Protein AF-G5IKJ5-F1 (afdb_monomer_lite)

pLDDT: mean 89.64, std 9.3, range [52.62, 97.81]

Organism: NCBI:txid742737

InterPro domains:
  IPR000056 Ribulose-phosphate 3-epimerase-like [PF00834] (2-50)
  IPR000056 Ribulose-phosphate 3-epimerase-like [PS01085] (29-43)
  IPR011060 Ribulose-phosphate binding barrel [SSF51366] (1-51)
  IPR013785 Aldolase-type TIM barrel [G3DSA:3.20.20.70] (1-57)

Secondary structure (DSSP, 8-state):
-----BGGGS-GGGHHHHHHHHHHH-S--B----BSSSSS-B---HHHIIIIIHHHH-

Foldseek 3Di:
DADAEELQPDDPVPSQVSLQVCVVPHVHHDYDQDDCPVPVDHTDHPCCCVPPVVVRND

Structure (mmCIF, N/CA/C/O backbone):
data_AF-G5IKJ5-F1
#
_entry.id   AF-G5IKJ5-F1
#
loop_
_atom_site.group_PDB
_atom_site.id
_atom_site.type_symbol
_atom_s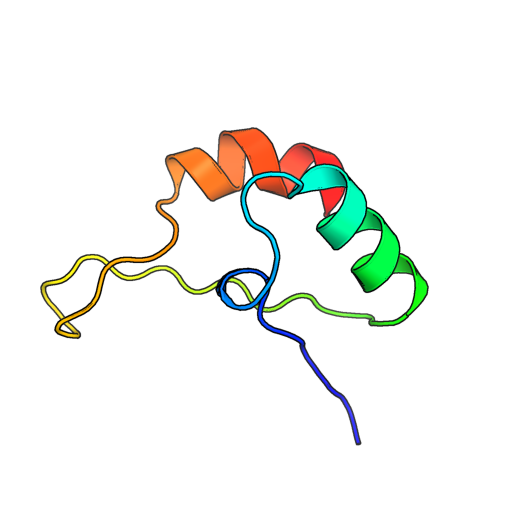ite.label_atom_id
_atom_site.label_alt_id
_atom_site.label_comp_id
_atom_site.label_asym_id
_atom_site.label_entity_id
_atom_site.label_seq_id
_atom_site.pdbx_PDB_ins_code
_atom_site.Cartn_x
_atom_site.Cartn_y
_atom_site.Cartn_z
_atom_site.occupancy
_atom_site.B_iso_or_equiv
_atom_site.auth_seq_id
_atom_site.auth_comp_id
_atom_site.auth_asym_id
_atom_site.auth_atom_id
_atom_site.pdbx_PDB_model_num
ATOM 1 N N . MET A 1 1 ? -20.701 -11.338 5.805 1.00 52.62 1 MET A N 1
ATOM 2 C CA . MET A 1 1 ? -19.866 -10.838 4.691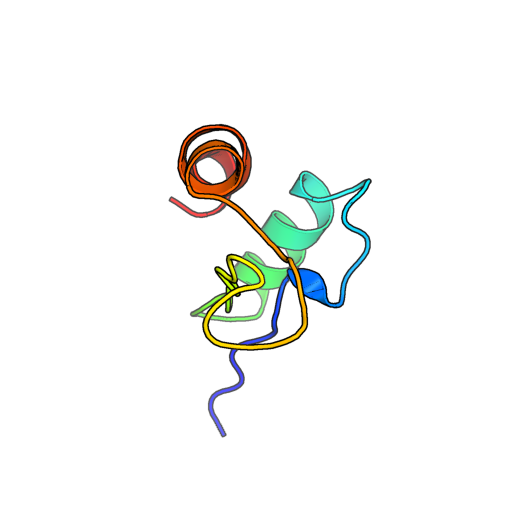 1.00 52.62 1 MET A CA 1
ATOM 3 C C . MET A 1 1 ? -18.478 -10.554 5.252 1.00 52.62 1 MET A C 1
ATOM 5 O O . MET A 1 1 ? -18.408 -9.848 6.248 1.00 52.62 1 MET A O 1
ATOM 9 N N . LYS A 1 2 ? -17.406 -11.169 4.730 1.00 80.25 2 LYS A N 1
ATOM 10 C CA . LYS A 1 2 ? -16.029 -10.888 5.181 1.00 80.25 2 LYS A CA 1
ATOM 11 C C . LYS A 1 2 ? -15.477 -9.760 4.307 1.00 80.25 2 LYS A C 1
ATOM 13 O O . LYS A 1 2 ? -15.431 -9.925 3.094 1.00 80.25 2 LYS A O 1
ATOM 18 N N . ILE A 1 3 ? -15.146 -8.619 4.906 1.00 89.88 3 ILE A N 1
ATOM 19 C CA . ILE A 1 3 ? -14.555 -7.464 4.217 1.00 89.88 3 ILE A CA 1
ATOM 20 C C . ILE A 1 3 ? -13.045 -7.494 4.472 1.00 89.88 3 ILE A C 1
ATOM 22 O O . ILE A 1 3 ? -12.631 -7.668 5.617 1.00 89.88 3 ILE A O 1
ATOM 26 N N . CYS A 1 4 ? -12.251 -7.318 3.414 1.00 91.94 4 CYS A N 1
ATOM 27 C CA . CYS A 1 4 ? -10.796 -7.165 3.473 1.00 91.94 4 CYS A CA 1
ATOM 28 C C . CYS A 1 4 ? -10.441 -5.783 2.898 1.00 91.94 4 CYS A C 1
ATOM 30 O O . CYS A 1 4 ? -10.282 -5.656 1.683 1.00 91.94 4 CYS A O 1
ATOM 32 N N . PRO A 1 5 ? -10.412 -4.727 3.723 1.00 93.62 5 PRO A N 1
ATOM 33 C CA . PRO A 1 5 ? -10.170 -3.366 3.248 1.00 93.62 5 PRO A CA 1
ATOM 34 C C . PRO A 1 5 ? -8.762 -3.219 2.652 1.00 93.62 5 PRO A C 1
ATOM 36 O O . PRO A 1 5 ? -7.792 -3.688 3.250 1.00 93.62 5 PRO A O 1
ATOM 39 N N . SER A 1 6 ? -8.650 -2.558 1.491 1.00 94.44 6 SER A N 1
ATOM 40 C CA . SER A 1 6 ? -7.345 -2.205 0.911 1.00 94.44 6 SER A CA 1
ATOM 41 C C . SER A 1 6 ? -6.741 -1.021 1.651 1.00 94.44 6 SER A C 1
ATOM 43 O O . SER A 1 6 ? -7.354 0.042 1.755 1.00 94.44 6 SER A O 1
ATOM 45 N N . ILE A 1 7 ? -5.514 -1.196 2.141 1.00 93.69 7 ILE A N 1
ATOM 46 C CA . ILE A 1 7 ? -4.773 -0.118 2.799 1.00 93.69 7 ILE A CA 1
ATOM 47 C C . ILE A 1 7 ? -4.229 0.916 1.803 1.00 93.69 7 ILE A C 1
ATOM 49 O O . ILE A 1 7 ? -3.920 2.037 2.199 1.00 93.69 7 ILE A O 1
ATOM 53 N N . ALA A 1 8 ? -4.165 0.580 0.508 1.00 93.88 8 ALA A N 1
ATOM 54 C CA . ALA A 1 8 ? -3.780 1.521 -0.546 1.00 93.88 8 ALA A CA 1
ATOM 55 C C . ALA A 1 8 ? -4.814 2.646 -0.723 1.00 93.88 8 ALA A C 1
ATOM 57 O O . ALA A 1 8 ? -4.468 3.736 -1.166 1.00 93.88 8 ALA A O 1
ATOM 58 N N . SER A 1 9 ? -6.075 2.393 -0.358 1.00 94.25 9 SER A N 1
ATOM 59 C CA . SER A 1 9 ? -7.173 3.363 -0.461 1.00 94.25 9 SER A CA 1
ATOM 60 C C . SER A 1 9 ? -7.279 4.319 0.736 1.00 94.25 9 SER A C 1
ATOM 62 O O . SER A 1 9 ? -8.140 5.196 0.734 1.00 94.25 9 SER A O 1
ATOM 64 N N . GLY A 1 10 ? -6.463 4.129 1.777 1.00 92.06 10 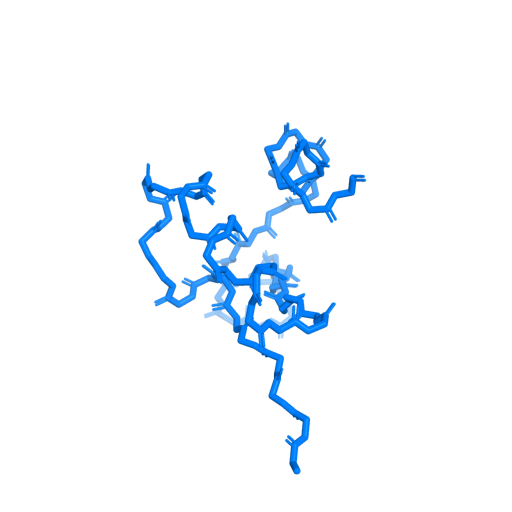GLY A N 1
ATOM 65 C CA . GLY A 1 10 ? -6.460 4.957 2.984 1.00 92.06 10 GLY A CA 1
ATOM 66 C C . GLY A 1 10 ? -5.444 6.102 2.944 1.00 92.06 10 GLY A C 1
ATOM 67 O O . GLY A 1 10 ? -4.811 6.384 1.930 1.00 92.06 10 GLY A O 1
ATOM 68 N N . ASP A 1 11 ? -5.251 6.746 4.095 1.00 93.69 11 ASP A N 1
ATOM 69 C CA . ASP A 1 11 ? -4.189 7.739 4.292 1.00 93.69 11 ASP A CA 1
ATOM 70 C C . ASP A 1 11 ? -2.824 7.050 4.430 1.00 93.69 11 ASP A C 1
ATOM 72 O O . ASP A 1 11 ? -2.409 6.637 5.517 1.00 93.69 11 ASP A O 1
ATOM 76 N N . VAL A 1 12 ? -2.120 6.931 3.307 1.00 87.75 12 VAL A N 1
ATOM 77 C CA . VAL A 1 12 ? -0.794 6.306 3.238 1.00 87.75 12 VAL A CA 1
ATOM 78 C C . VAL A 1 12 ? 0.281 7.069 4.020 1.00 87.75 12 VAL A C 1
ATOM 80 O O . VAL A 1 12 ? 1.271 6.462 4.429 1.00 87.75 12 VAL A O 1
ATOM 83 N N . MET A 1 13 ? 0.091 8.367 4.286 1.00 91.12 13 MET A N 1
ATOM 84 C CA . MET A 1 13 ? 1.016 9.146 5.120 1.00 91.12 13 MET A CA 1
ATOM 85 C C . MET A 1 13 ? 0.884 8.786 6.602 1.00 91.12 13 MET A C 1
ATOM 87 O O . MET A 1 13 ? 1.814 9.015 7.374 1.00 91.12 13 MET A O 1
ATOM 91 N N . ASN A 1 14 ? -0.229 8.159 6.986 1.00 92.88 14 ASN A N 1
ATOM 92 C CA . ASN A 1 14 ? -0.503 7.697 8.341 1.00 92.88 14 ASN A CA 1
ATOM 93 C C . ASN A 1 14 ? -0.729 6.173 8.405 1.00 92.88 14 ASN A C 1
ATOM 95 O O . ASN A 1 14 ? -1.618 5.663 9.092 1.00 92.88 14 ASN A O 1
ATOM 99 N N . LEU A 1 15 ? 0.115 5.435 7.676 1.00 89.88 15 LEU A N 1
ATOM 100 C CA . LEU A 1 15 ? 0.069 3.976 7.523 1.00 89.88 15 LEU A CA 1
ATOM 101 C C . LEU A 1 15 ? -0.018 3.210 8.851 1.00 89.88 15 LEU A C 1
ATOM 103 O O . LEU A 1 15 ? -0.731 2.212 8.931 1.00 89.88 15 LEU A O 1
ATOM 107 N N . GLN A 1 16 ? 0.680 3.670 9.892 1.00 90.44 16 GLN A N 1
ATOM 108 C CA . GLN A 1 16 ? 0.651 3.040 11.214 1.00 90.44 16 GLN A CA 1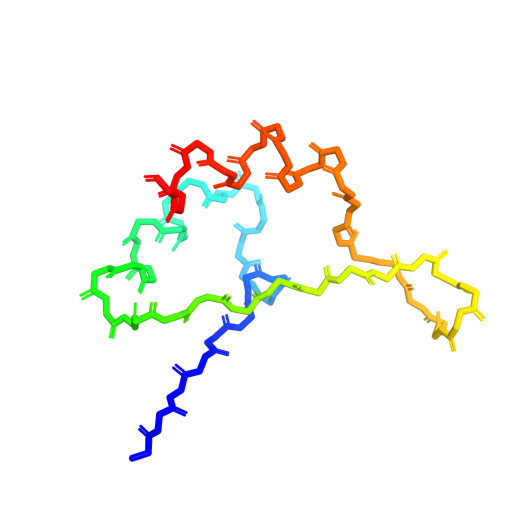
ATOM 109 C C . GLN A 1 16 ? -0.745 3.104 11.842 1.00 90.44 16 GLN A C 1
ATOM 111 O O . GLN A 1 16 ? -1.281 2.071 12.239 1.00 90.44 16 GLN A O 1
ATOM 116 N N . ALA A 1 17 ? -1.343 4.298 11.917 1.00 92.56 17 ALA A N 1
ATOM 117 C CA . ALA A 1 17 ? -2.668 4.471 12.507 1.00 92.56 17 ALA A CA 1
ATOM 118 C C . ALA A 1 17 ? -3.739 3.710 11.711 1.00 92.56 17 ALA A C 1
ATOM 120 O O . ALA A 1 17 ? -4.611 3.077 12.304 1.00 92.56 17 ALA A O 1
ATOM 121 N N . GLN A 1 18 ? -3.626 3.710 10.378 1.00 92.56 18 GLN A N 1
ATOM 122 C CA . GLN A 1 18 ? -4.497 2.928 9.499 1.00 92.56 18 GLN A CA 1
ATOM 123 C C . GLN A 1 18 ? -4.384 1.424 9.784 1.00 92.56 18 GLN A C 1
ATOM 125 O O . GLN A 1 18 ? -5.403 0.768 9.978 1.00 92.56 18 GLN A O 1
ATOM 130 N N . CYS A 1 19 ? -3.165 0.871 9.863 1.00 90.69 19 CYS A N 1
ATOM 131 C CA . CYS A 1 19 ? -2.963 -0.550 10.169 1.00 90.69 19 CYS A CA 1
ATOM 132 C C . CYS A 1 19 ? -3.618 -0.936 11.499 1.00 90.69 19 CYS A C 1
ATOM 134 O O . CYS A 1 19 ? -4.394 -1.887 11.530 1.00 90.69 19 CYS A O 1
ATOM 136 N N 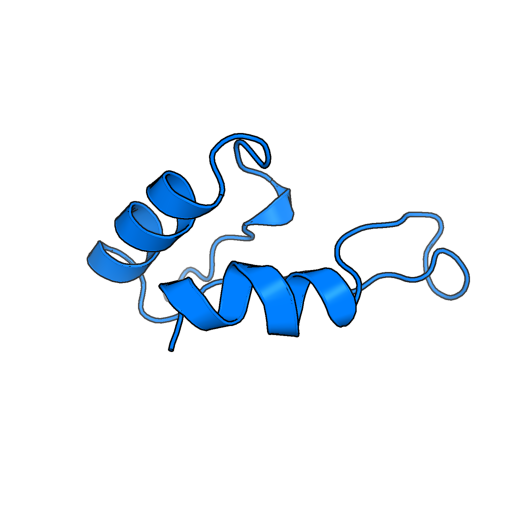. LEU A 1 20 ? -3.352 -0.166 12.560 1.00 91.56 20 LEU A N 1
ATOM 137 C CA . LEU A 1 20 ? -3.887 -0.430 13.898 1.00 91.56 20 LEU A CA 1
ATOM 138 C C . LEU A 1 20 ? -5.421 -0.423 13.897 1.00 91.56 20 LEU A C 1
ATOM 140 O O . LEU A 1 20 ? -6.048 -1.374 14.355 1.00 91.56 20 LEU A O 1
ATOM 144 N N . TRP A 1 21 ? -6.029 0.604 13.297 1.00 92.31 21 TRP A N 1
ATOM 145 C CA . TRP A 1 21 ? -7.485 0.714 13.202 1.00 92.31 21 TRP A CA 1
ATOM 146 C C . TRP A 1 21 ? -8.116 -0.444 12.416 1.00 92.31 21 TRP A C 1
ATOM 148 O O . TRP A 1 21 ? -9.186 -0.941 12.778 1.00 92.31 21 TRP A O 1
ATOM 158 N N . LEU A 1 22 ? -7.464 -0.886 11.334 1.00 92.12 22 LEU A N 1
ATOM 159 C CA . LEU A 1 22 ? -7.951 -1.994 10.515 1.00 92.12 22 LEU A CA 1
ATOM 160 C C . LEU A 1 22 ? -7.815 -3.337 11.238 1.00 92.12 22 LEU A C 1
ATOM 162 O O . LEU A 1 22 ? -8.742 -4.138 11.168 1.00 92.12 22 LEU A O 1
ATOM 166 N N . GLN A 1 23 ? -6.720 -3.579 11.961 1.00 89.50 23 GLN A N 1
ATOM 167 C CA . GLN A 1 23 ? -6.517 -4.821 12.719 1.00 89.50 23 GLN A CA 1
ATOM 168 C C . GLN A 1 23 ? -7.516 -4.994 13.864 1.00 89.50 23 GLN A C 1
ATOM 170 O O . GLN A 1 23 ? -7.927 -6.115 14.151 1.00 89.50 23 GLN A O 1
ATOM 175 N N . GLU A 1 24 ? -7.944 -3.900 14.498 1.00 91.69 24 GLU A N 1
ATOM 176 C CA . GLU A 1 24 ? -8.970 -3.952 15.547 1.00 91.69 24 GLU A CA 1
ATOM 177 C C . GLU A 1 24 ? -10.345 -4.386 15.014 1.00 91.69 24 GLU A C 1
ATOM 179 O O . GLU A 1 24 ? -11.165 -4.923 15.760 1.00 91.69 24 GLU A O 1
ATOM 184 N N . LYS A 1 25 ? -10.628 -4.136 13.730 1.00 92.69 25 LYS A N 1
ATOM 185 C CA . LYS A 1 25 ? -11.974 -4.273 13.142 1.00 92.69 25 LYS A CA 1
ATOM 186 C C . LYS A 1 25 ? -12.089 -5.379 12.098 1.00 92.69 25 LYS A C 1
ATOM 188 O O . LYS A 1 25 ? -13.196 -5.856 11.844 1.00 92.69 25 LYS A O 1
ATOM 193 N N . TYR A 1 26 ? -10.980 -5.782 11.486 1.00 91.75 26 TYR A N 1
ATOM 194 C CA . TYR A 1 26 ? -10.942 -6.715 10.366 1.00 91.75 26 TYR A CA 1
ATOM 195 C C . TYR A 1 26 ? -9.863 -7.773 10.578 1.00 91.75 26 TYR A C 1
ATOM 197 O O . TYR A 1 26 ? -8.755 -7.491 11.015 1.00 91.75 26 TYR A O 1
ATOM 205 N N . HIS A 1 27 ? -10.179 -9.013 10.203 1.00 89.50 27 HIS A N 1
ATOM 206 C CA . HIS A 1 27 ? -9.233 -10.129 10.296 1.00 89.50 27 HIS A CA 1
ATOM 207 C C . HIS A 1 27 ? -8.090 -9.984 9.278 1.00 89.50 27 HIS A C 1
ATOM 209 O O . HIS A 1 27 ? -6.959 -10.388 9.529 1.00 89.50 27 HIS A O 1
ATOM 215 N N . HIS A 1 28 ? -8.380 -9.415 8.108 1.00 88.88 28 HIS A N 1
ATOM 216 C CA . HIS A 1 28 ? -7.421 -9.307 7.017 1.00 88.88 28 HIS A CA 1
ATOM 217 C C . HIS A 1 28 ? -7.379 -7.885 6.478 1.00 88.88 28 HIS A C 1
ATOM 219 O O . HIS A 1 28 ? -8.412 -7.231 6.339 1.00 88.88 28 HIS A O 1
ATOM 225 N N . ILE A 1 29 ? -6.175 -7.457 6.118 1.00 90.69 29 ILE A N 1
ATOM 226 C CA . ILE A 1 29 ? -5.909 -6.215 5.400 1.00 90.69 29 ILE A CA 1
ATOM 227 C C . ILE A 1 29 ? -5.474 -6.600 3.990 1.00 90.69 29 ILE A C 1
ATOM 229 O O . ILE A 1 29 ? -4.621 -7.472 3.818 1.00 90.69 29 ILE A O 1
ATOM 233 N N . HIS A 1 30 ? -6.071 -5.966 2.988 1.00 92.94 30 HIS A N 1
ATOM 234 C CA . HIS A 1 30 ? -5.678 -6.141 1.599 1.00 92.94 30 HIS A CA 1
ATOM 235 C C . HIS A 1 30 ? -4.531 -5.175 1.262 1.00 92.94 30 HIS A C 1
ATOM 237 O O . HIS A 1 30 ? -4.564 -3.996 1.624 1.00 92.94 30 HIS A O 1
ATOM 243 N N . ILE A 1 31 ? -3.487 -5.695 0.617 1.00 93.56 31 ILE A N 1
ATOM 244 C CA . ILE A 1 31 ? -2.299 -4.944 0.211 1.00 93.56 31 ILE A CA 1
ATOM 245 C C . ILE A 1 31 ? -2.069 -5.224 -1.271 1.00 93.56 31 ILE A C 1
ATOM 247 O O . ILE A 1 31 ? -1.670 -6.332 -1.631 1.00 93.56 31 ILE A O 1
ATOM 251 N N . ASP A 1 32 ? -2.291 -4.212 -2.100 1.00 94.94 32 ASP A N 1
ATOM 252 C CA . ASP A 1 32 ? -2.028 -4.276 -3.534 1.00 94.94 32 ASP A CA 1
ATOM 253 C C . ASP A 1 32 ? -0.519 -4.159 -3.801 1.00 94.94 32 ASP A C 1
ATOM 255 O O . ASP A 1 32 ? 0.154 -3.280 -3.251 1.00 94.94 32 ASP A O 1
ATOM 259 N N . VAL A 1 33 ? 0.021 -5.057 -4.630 1.00 95.69 33 VAL A N 1
ATOM 260 C CA . VAL A 1 33 ? 1.416 -5.020 -5.093 1.00 95.69 33 VAL A CA 1
ATOM 261 C C . VAL A 1 33 ? 1.415 -5.007 -6.612 1.00 95.69 33 VAL A C 1
ATOM 263 O O . VAL A 1 33 ? 1.249 -6.044 -7.252 1.00 95.69 33 VAL A O 1
ATOM 266 N N . GLU A 1 34 ? 1.594 -3.817 -7.176 1.00 97.00 34 GLU A N 1
ATOM 267 C CA . GLU A 1 34 ? 1.512 -3.563 -8.615 1.00 97.00 34 GLU A CA 1
ATOM 268 C C . GLU A 1 34 ? 2.793 -2.891 -9.112 1.00 97.00 34 GLU A C 1
ATOM 270 O O . GLU A 1 34 ? 3.323 -1.977 -8.473 1.00 97.00 34 GLU A O 1
ATOM 275 N N . ASP A 1 35 ? 3.299 -3.360 -10.251 1.00 96.38 35 ASP A N 1
ATOM 276 C CA . ASP A 1 35 ? 4.590 -2.962 -10.817 1.00 96.38 35 ASP A CA 1
ATOM 277 C C . ASP A 1 35 ? 4.480 -2.051 -12.049 1.00 96.38 35 ASP A C 1
ATOM 279 O O . ASP A 1 35 ? 5.503 -1.645 -12.599 1.00 96.38 35 ASP A O 1
ATOM 283 N N . GLY A 1 36 ? 3.261 -1.738 -12.494 1.00 97.56 36 GLY A N 1
ATOM 284 C CA . GLY A 1 36 ? 3.007 -0.956 -13.702 1.00 97.56 36 GLY A CA 1
ATOM 285 C C . GLY A 1 36 ? 3.108 -1.733 -15.022 1.00 97.56 36 GLY A C 1
ATOM 286 O O . GLY A 1 36 ? 2.754 -1.174 -16.058 1.00 97.56 36 GLY A O 1
ATOM 287 N N . ASN A 1 37 ? 3.573 -2.993 -15.023 1.00 97.81 37 ASN A N 1
ATOM 288 C CA . ASN A 1 37 ? 3.716 -3.795 -16.247 1.00 97.81 37 ASN A CA 1
ATOM 289 C C . ASN A 1 37 ? 2.469 -4.633 -16.527 1.00 97.81 37 ASN A C 1
ATOM 291 O O . ASN A 1 37 ? 2.017 -4.714 -17.667 1.00 97.81 37 ASN A O 1
ATOM 295 N N . TYR A 1 38 ? 1.928 -5.284 -15.492 1.00 97.00 38 TYR A N 1
ATOM 296 C CA . TYR A 1 38 ? 0.730 -6.117 -15.633 1.00 97.00 38 TYR A CA 1
ATOM 297 C C . TYR A 1 38 ? -0.555 -5.279 -15.695 1.00 97.00 38 TYR A C 1
ATOM 299 O O . TYR A 1 38 ? -1.474 -5.579 -16.455 1.00 97.00 38 TYR A O 1
ATOM 307 N N . ILE A 1 39 ? -0.606 -4.206 -14.906 1.00 96.00 39 ILE A N 1
ATOM 308 C CA . ILE A 1 39 ? -1.699 -3.235 -14.831 1.00 96.00 39 ILE A CA 1
ATOM 309 C C . ILE A 1 39 ? -1.078 -1.845 -14.947 1.00 96.00 39 ILE A C 1
ATOM 311 O O . ILE A 1 39 ? 0.003 -1.613 -14.415 1.00 96.00 39 ILE A O 1
ATOM 315 N N . ASN A 1 40 ? -1.766 -0.915 -15.614 1.00 97.44 40 ASN A N 1
ATOM 316 C CA . ASN A 1 40 ? -1.326 0.475 -15.762 1.00 97.44 40 ASN A CA 1
ATOM 317 C C . ASN A 1 40 ? -1.535 1.284 -14.463 1.00 97.44 40 ASN A C 1
ATOM 319 O O . ASN A 1 40 ? -2.293 2.254 -14.437 1.00 97.44 40 ASN A O 1
ATOM 323 N N . ASN A 1 41 ? -0.925 0.824 -13.370 1.00 96.25 41 ASN A N 1
ATOM 324 C CA . ASN A 1 41 ? -0.937 1.440 -12.049 1.00 96.25 41 ASN A CA 1
ATOM 325 C C . ASN A 1 41 ? 0.266 0.951 -11.219 1.00 96.25 41 ASN A C 1
ATOM 327 O O . ASN A 1 41 ? 0.813 -0.124 -11.471 1.00 96.25 41 ASN A O 1
ATOM 331 N N . ILE A 1 42 ? 0.682 1.747 -10.232 1.00 95.50 42 ILE A N 1
ATOM 332 C CA . ILE A 1 42 ? 1.750 1.400 -9.285 1.00 95.50 42 ILE A CA 1
ATOM 333 C C . ILE A 1 42 ? 1.214 1.601 -7.867 1.00 95.50 42 ILE A C 1
ATOM 335 O O . ILE A 1 42 ? 0.684 2.664 -7.547 1.00 95.50 42 ILE A O 1
ATOM 339 N N . THR A 1 43 ? 1.392 0.600 -7.003 1.00 95.25 43 THR A N 1
ATOM 340 C CA . THR A 1 43 ? 0.970 0.637 -5.591 1.00 95.25 43 THR A CA 1
ATOM 341 C C . THR A 1 43 ? 2.141 0.300 -4.661 1.00 95.25 43 THR A C 1
ATOM 343 O O . THR A 1 43 ? 3.206 0.917 -4.757 1.00 95.25 43 THR A O 1
ATOM 346 N N . PHE A 1 44 ? 1.983 -0.634 -3.715 1.00 95.00 44 PHE A N 1
ATOM 347 C CA . PHE A 1 44 ? 3.060 -0.981 -2.797 1.00 95.00 44 PHE A CA 1
ATOM 348 C C . PHE A 1 44 ? 4.086 -1.889 -3.471 1.00 95.00 44 PHE A C 1
ATOM 350 O O . PHE A 1 44 ? 3.762 -2.826 -4.187 1.00 95.00 44 PHE A O 1
ATOM 357 N N . GLY A 1 45 ? 5.361 -1.671 -3.152 1.00 94.88 45 GLY A N 1
ATOM 358 C CA . GLY A 1 45 ? 6.427 -2.624 -3.449 1.00 94.88 45 GLY A CA 1
ATOM 359 C C . GLY A 1 45 ? 6.772 -3.496 -2.241 1.00 94.88 45 GLY A C 1
ATOM 360 O O . GLY A 1 45 ? 6.550 -3.120 -1.087 1.00 94.88 45 GLY A O 1
ATOM 361 N N . MET A 1 46 ? 7.460 -4.617 -2.476 1.00 94.75 46 MET A N 1
ATOM 362 C CA . MET A 1 46 ? 7.904 -5.517 -1.397 1.00 94.75 46 MET A CA 1
ATOM 363 C C . MET A 1 46 ? 8.807 -4.844 -0.350 1.00 94.75 46 MET A C 1
ATOM 365 O O . MET A 1 46 ? 8.854 -5.292 0.796 1.00 94.75 46 MET A O 1
ATOM 369 N N . LYS A 1 47 ? 9.502 -3.755 -0.712 1.00 93.25 47 LYS A N 1
ATOM 370 C CA . LYS A 1 47 ? 10.253 -2.925 0.245 1.00 93.25 47 LYS A CA 1
ATOM 371 C C . LYS A 1 47 ? 9.326 -2.276 1.279 1.00 93.25 47 LYS A C 1
ATOM 373 O O . LYS A 1 47 ? 9.621 -2.349 2.468 1.00 93.25 47 LYS A O 1
ATOM 378 N N . ALA A 1 48 ? 8.198 -1.708 0.850 1.00 90.62 48 ALA A N 1
ATOM 379 C CA . ALA A 1 48 ? 7.206 -1.109 1.744 1.00 90.62 48 ALA A CA 1
ATOM 380 C C . ALA A 1 48 ? 6.510 -2.176 2.607 1.00 90.62 48 ALA A C 1
ATOM 382 O O . ALA A 1 48 ? 6.350 -1.982 3.813 1.00 90.62 48 ALA A O 1
ATOM 383 N N . VAL A 1 49 ? 6.190 -3.337 2.018 1.00 91.69 49 VAL A N 1
ATOM 384 C CA . VAL A 1 49 ? 5.576 -4.466 2.738 1.00 91.69 49 VAL A CA 1
ATOM 385 C C . VAL A 1 49 ? 6.475 -4.964 3.868 1.00 91.69 49 VAL A C 1
ATOM 387 O O . VAL A 1 49 ? 6.064 -5.023 5.024 1.00 91.69 49 VAL A O 1
ATOM 390 N N . ARG A 1 50 ? 7.733 -5.289 3.556 1.00 90.62 50 ARG A N 1
ATOM 391 C CA . ARG A 1 50 ? 8.685 -5.844 4.532 1.00 90.62 50 ARG A CA 1
ATOM 392 C C . ARG A 1 50 ? 9.193 -4.797 5.520 1.00 90.62 50 ARG A C 1
ATOM 394 O O . ARG A 1 50 ? 9.471 -5.137 6.666 1.00 90.62 50 ARG A O 1
ATOM 401 N N . GLY A 1 51 ? 9.337 -3.554 5.065 1.00 87.44 51 GLY A N 1
ATOM 402 C CA . GLY A 1 51 ? 9.894 -2.455 5.840 1.00 87.44 51 GLY A CA 1
ATOM 403 C C . GLY A 1 51 ? 8.883 -1.814 6.778 1.00 87.44 51 GLY A C 1
ATOM 404 O O . GLY A 1 51 ? 9.186 -1.656 7.953 1.00 87.44 51 GLY A O 1
ATOM 405 N N . SER A 1 52 ? 7.699 -1.438 6.298 1.00 81.44 52 SER A N 1
ATOM 406 C CA . SER A 1 52 ? 6.739 -0.627 7.062 1.00 81.44 52 SER A CA 1
ATOM 407 C C . SER A 1 52 ? 5.514 -1.425 7.484 1.00 81.44 52 SER A C 1
ATOM 409 O O . SER A 1 52 ? 5.186 -1.439 8.664 1.00 81.44 52 SER A O 1
ATOM 411 N N . LEU A 1 53 ? 4.868 -2.138 6.562 1.00 83.62 53 LEU A N 1
ATOM 412 C CA . LEU A 1 53 ? 3.600 -2.824 6.842 1.00 83.62 53 LEU A CA 1
ATOM 413 C C . LEU A 1 53 ? 3.781 -4.018 7.792 1.00 83.62 53 LEU A C 1
ATOM 415 O O . LEU A 1 53 ? 3.031 -4.163 8.751 1.00 83.62 53 LEU A O 1
ATOM 419 N N . ARG A 1 54 ? 4.836 -4.822 7.609 1.00 81.12 54 ARG A N 1
ATOM 420 C CA . ARG A 1 54 ? 5.128 -5.977 8.476 1.00 81.12 54 ARG A CA 1
ATOM 421 C C . ARG A 1 54 ? 5.284 -5.616 9.955 1.00 81.12 54 ARG A C 1
ATOM 423 O O . AR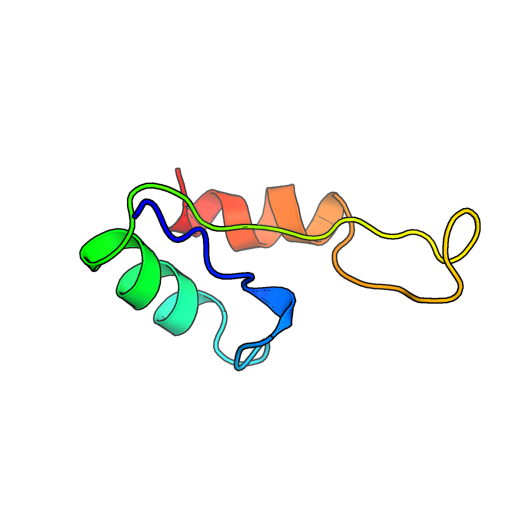G A 1 54 ? 4.942 -6.437 10.786 1.00 81.12 54 ARG A O 1
ATOM 430 N N . ARG A 1 55 ? 5.785 -4.420 10.287 1.00 74.25 55 ARG A N 1
ATOM 431 C CA . ARG A 1 55 ? 5.948 -3.974 11.686 1.00 74.25 55 ARG A CA 1
ATOM 432 C C . ARG A 1 55 ? 4.628 -3.708 12.406 1.00 74.25 55 ARG A C 1
ATOM 434 O O . ARG A 1 55 ? 4.632 -3.598 13.623 1.00 74.25 55 ARG A O 1
ATOM 441 N N . HIS A 1 56 ? 3.550 -3.541 11.651 1.00 68.88 56 HIS A N 1
ATOM 442 C CA . HIS A 1 56 ? 2.248 -3.184 12.192 1.00 68.88 56 HIS A CA 1
ATOM 443 C C . HIS A 1 56 ? 1.260 -4.339 12.060 1.00 68.88 56 HIS A C 1
ATOM 445 O O . HIS A 1 56 ? 0.420 -4.490 12.927 1.00 68.88 56 HIS A O 1
ATOM 451 N N . ILE A 1 57 ? 1.370 -5.165 11.012 1.00 64.56 57 ILE A N 1
ATOM 452 C CA . ILE A 1 57 ? 0.348 -6.158 10.645 1.00 64.56 57 ILE A CA 1
ATOM 453 C C . ILE A 1 57 ? 0.641 -7.576 11.190 1.00 64.56 57 ILE A C 1
ATOM 455 O O . ILE A 1 57 ? -0.282 -8.384 11.288 1.00 64.56 57 ILE A O 1
ATOM 459 N N . LEU A 1 58 ? 1.895 -7.879 11.554 1.00 54.94 58 LEU A N 1
ATOM 460 C CA . LEU A 1 58 ? 2.354 -9.171 12.094 1.00 54.94 58 LEU A CA 1
ATOM 461 C C . LEU A 1 58 ? 2.980 -8.993 13.478 1.00 54.94 58 LEU A C 1
ATOM 463 O O . LEU A 1 58 ? 2.811 -9.918 14.299 1.00 54.94 58 LEU A O 1
#

Radius of gyration: 11.68 Å; chains: 1; bounding box: 30×20×32 Å

Sequence (58 aa):
MKICPSIASGDVMNLQAQCLWLQEKYHHIHIDVEDGNYINNITFGMKAVRGSLRRHIL